Protein AF-A0A931RAL9-F1 (afdb_monomer_lite)

pLDDT: mean 71.62, std 18.93, range [35.41, 93.69]

Secondary structure (DSSP, 8-state):
---HHHHHHHHT-------HHHHHHHHHHHHHHHHHHHTTPPPP-HHHHHHHTTTS-HHHHHHHHHHHHHSS-HHHHHHHHT-GGGTTS-----------PPPPPP------PPPPP--

Structure (mmCIF, N/CA/C/O backbone):
data_AF-A0A931RAL9-F1
#
_entry.id   AF-A0A931RAL9-F1
#
loop_
_atom_site.group_PDB
_atom_site.id
_atom_site.type_symbol
_atom_site.label_atom_id
_atom_site.label_alt_id
_atom_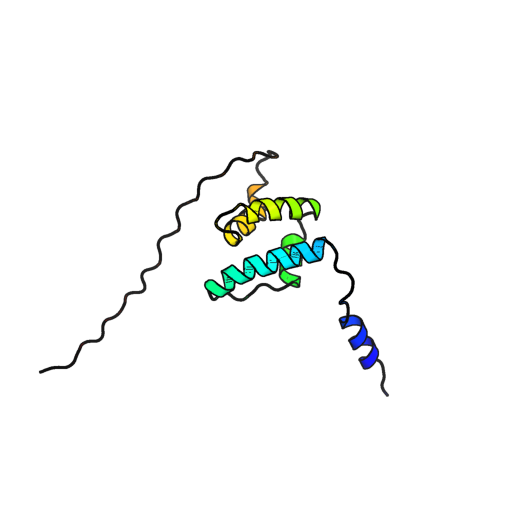site.label_comp_id
_atom_site.label_asym_id
_atom_site.label_entity_id
_atom_site.label_seq_id
_atom_site.pdbx_PDB_ins_code
_atom_site.Cartn_x
_atom_site.Cartn_y
_atom_site.Cartn_z
_atom_site.occupancy
_atom_site.B_iso_or_equiv
_atom_site.auth_seq_id
_atom_site.auth_comp_id
_atom_site.auth_asym_id
_atom_site.auth_atom_id
_atom_site.pdbx_PDB_model_num
ATOM 1 N N . MET A 1 1 ? 23.543 -39.388 8.326 1.00 49.94 1 MET A N 1
ATOM 2 C CA . MET A 1 1 ? 22.788 -38.941 7.131 1.00 49.94 1 MET A CA 1
ATOM 3 C C . MET A 1 1 ? 22.051 -37.654 7.477 1.00 49.94 1 MET A C 1
ATOM 5 O O . MET A 1 1 ? 20.846 -37.638 7.667 1.00 49.94 1 MET A O 1
ATOM 9 N N . GLU A 1 2 ? 22.800 -36.566 7.590 1.00 58.84 2 GLU A N 1
ATOM 10 C CA . GLU A 1 2 ? 22.312 -35.187 7.714 1.00 58.84 2 GLU A CA 1
ATOM 11 C C . GLU A 1 2 ? 23.273 -34.378 6.824 1.00 58.84 2 GLU A C 1
ATOM 13 O O . GLU A 1 2 ? 24.417 -34.784 6.660 1.00 58.84 2 GLU A O 1
ATOM 18 N N . HIS A 1 3 ? 22.855 -33.418 5.999 1.00 57.38 3 HIS A N 1
ATOM 19 C CA . HIS A 1 3 ? 22.910 -32.002 6.378 1.00 57.38 3 HIS A CA 1
ATOM 20 C C . HIS A 1 3 ? 22.220 -31.087 5.334 1.00 57.38 3 HIS A C 1
ATOM 22 O O . HIS A 1 3 ? 22.550 -29.914 5.213 1.00 57.38 3 HIS A O 1
ATOM 28 N N . ILE A 1 4 ? 21.215 -31.551 4.578 1.00 62.47 4 ILE A N 1
ATOM 29 C CA . ILE A 1 4 ? 20.513 -30.663 3.616 1.00 62.47 4 ILE A CA 1
ATOM 30 C C . ILE A 1 4 ? 19.569 -29.675 4.338 1.00 62.47 4 ILE A C 1
ATOM 32 O O . ILE A 1 4 ? 19.363 -28.546 3.893 1.00 62.47 4 ILE A O 1
ATOM 36 N N . ARG A 1 5 ? 19.032 -30.050 5.510 1.00 58.44 5 ARG A N 1
ATOM 37 C CA . ARG A 1 5 ? 18.066 -29.225 6.266 1.00 58.44 5 ARG A CA 1
ATOM 38 C C . ARG A 1 5 ? 18.656 -27.912 6.799 1.00 58.44 5 ARG A C 1
ATOM 40 O O . ARG A 1 5 ? 17.929 -26.927 6.903 1.00 58.44 5 ARG A O 1
ATOM 47 N N . ALA A 1 6 ? 19.958 -27.873 7.090 1.00 61.19 6 ALA A N 1
ATOM 48 C CA . ALA A 1 6 ? 20.627 -26.672 7.593 1.00 61.19 6 ALA A CA 1
ATOM 49 C C . ALA A 1 6 ? 20.743 -25.573 6.519 1.00 61.19 6 ALA A C 1
ATOM 51 O O . ALA A 1 6 ? 20.549 -24.395 6.815 1.00 61.19 6 ALA A O 1
ATOM 52 N N . HIS A 1 7 ? 20.962 -25.958 5.258 1.00 58.16 7 HIS A N 1
ATOM 53 C CA . HIS A 1 7 ? 21.127 -25.013 4.151 1.00 58.16 7 HIS A CA 1
ATOM 54 C C . HIS A 1 7 ? 19.792 -24.401 3.695 1.00 58.16 7 HIS A C 1
ATOM 56 O O . HIS A 1 7 ? 19.750 -23.229 3.325 1.00 58.16 7 HIS A O 1
ATOM 62 N N . ILE A 1 8 ? 18.677 -25.137 3.800 1.00 59.91 8 ILE A N 1
ATOM 63 C CA . ILE A 1 8 ? 17.338 -24.610 3.468 1.00 59.91 8 ILE A CA 1
ATOM 64 C C . ILE A 1 8 ? 16.946 -23.461 4.414 1.00 59.91 8 ILE A C 1
ATOM 66 O O . ILE A 1 8 ? 16.372 -22.464 3.976 1.00 59.91 8 ILE A O 1
ATOM 70 N N . LYS A 1 9 ? 17.314 -23.551 5.700 1.00 53.91 9 LYS A N 1
ATOM 71 C CA . LYS A 1 9 ? 16.977 -22.543 6.720 1.00 53.91 9 LYS A CA 1
ATOM 72 C C . LYS A 1 9 ? 17.683 -21.197 6.492 1.00 53.91 9 LYS A C 1
ATOM 74 O O . LYS A 1 9 ? 17.139 -20.156 6.856 1.00 53.91 9 LYS A O 1
ATOM 79 N N . ALA A 1 10 ? 18.853 -21.198 5.849 1.00 52.72 10 ALA A N 1
ATOM 80 C CA . ALA A 1 10 ? 19.594 -19.979 5.519 1.00 52.72 10 ALA A CA 1
ATOM 81 C C . ALA A 1 10 ? 18.985 -19.208 4.330 1.00 52.72 10 ALA A C 1
ATOM 83 O O . ALA A 1 10 ? 19.033 -17.980 4.302 1.00 52.72 10 ALA A O 1
ATOM 84 N N . ILE A 1 11 ? 18.336 -19.898 3.383 1.00 53.56 11 ILE A N 1
ATOM 85 C CA . ILE A 1 11 ? 17.692 -19.263 2.216 1.00 53.56 11 ILE A CA 1
ATOM 86 C C . ILE A 1 11 ? 16.446 -18.464 2.636 1.00 53.56 11 ILE A C 1
ATOM 88 O O . ILE A 1 11 ? 16.130 -17.432 2.039 1.00 53.56 11 ILE A O 1
ATOM 92 N N . THR A 1 12 ? 15.752 -18.904 3.689 1.00 51.47 12 THR A N 1
ATOM 93 C CA . THR A 1 12 ? 14.591 -18.202 4.263 1.00 51.47 12 THR A CA 1
ATOM 94 C C . THR A 1 12 ? 14.944 -16.916 5.012 1.00 51.47 12 THR A C 1
ATOM 96 O O . THR A 1 12 ? 14.060 -16.098 5.254 1.00 51.47 12 THR A O 1
ATOM 99 N N . SER A 1 13 ? 16.223 -16.674 5.304 1.00 50.03 13 SER A N 1
ATOM 100 C CA . SER A 1 13 ? 16.708 -15.458 5.967 1.00 50.03 13 SER A CA 1
ATOM 101 C C . SER A 1 13 ? 17.037 -14.338 4.972 1.00 50.03 13 SER A C 1
ATOM 103 O O . SER A 1 13 ? 17.978 -13.577 5.173 1.00 50.03 13 SER A O 1
ATOM 105 N N . LYS A 1 14 ? 16.268 -14.198 3.882 1.00 48.66 14 LYS A N 1
ATOM 106 C CA . LYS A 1 14 ? 16.349 -13.038 2.973 1.00 48.66 14 LYS A CA 1
ATOM 107 C C . LYS A 1 14 ? 15.750 -11.798 3.645 1.00 48.66 14 LYS A C 1
ATOM 109 O O . LYS A 1 14 ? 14.705 -11.303 3.232 1.00 48.66 14 LYS A O 1
ATOM 114 N N . LYS A 1 15 ? 16.400 -11.285 4.690 1.00 53.53 15 LYS A N 1
ATOM 115 C CA . LYS A 1 15 ? 16.050 -9.977 5.259 1.00 53.53 15 LYS A CA 1
ATOM 116 C C . LYS A 1 15 ? 16.655 -8.808 4.468 1.00 53.53 15 LYS A C 1
ATOM 118 O O . LYS A 1 15 ? 16.284 -7.671 4.708 1.00 53.53 15 LYS A O 1
ATOM 123 N N . GLU A 1 16 ? 17.513 -9.044 3.479 1.00 52.72 16 GLU A N 1
ATOM 124 C CA . GLU A 1 16 ? 18.495 -8.012 3.120 1.00 52.72 16 GLU A CA 1
ATOM 125 C C . GLU A 1 16 ? 18.505 -7.541 1.663 1.00 52.72 16 GLU A C 1
ATOM 127 O O . GLU A 1 16 ? 19.556 -7.272 1.095 1.00 52.72 16 GLU A O 1
ATOM 132 N N . ARG A 1 17 ? 17.329 -7.387 1.044 1.00 50.12 17 ARG A N 1
ATOM 133 C CA . ARG A 1 17 ? 17.172 -6.474 -0.106 1.00 50.12 17 ARG A CA 1
ATOM 134 C C . ARG A 1 17 ? 15.850 -5.725 0.012 1.00 50.12 17 ARG A C 1
ATOM 136 O O . ARG A 1 17 ? 14.890 -6.029 -0.698 1.00 50.12 17 ARG A O 1
ATOM 143 N N . ALA A 1 18 ? 15.789 -4.783 0.954 1.00 55.31 18 ALA A N 1
ATOM 144 C CA . ALA A 1 18 ? 14.754 -3.759 0.935 1.00 55.31 18 ALA A CA 1
ATOM 145 C C . ALA A 1 18 ? 14.929 -2.983 -0.374 1.00 55.31 18 ALA A C 1
ATOM 147 O O . ALA A 1 18 ? 15.907 -2.273 -0.575 1.00 55.31 18 ALA A O 1
ATOM 148 N N . THR A 1 19 ? 14.039 -3.247 -1.321 1.00 78.88 19 THR A N 1
ATOM 149 C CA . THR A 1 19 ? 13.947 -2.476 -2.558 1.00 78.88 19 THR A CA 1
ATOM 150 C C . THR A 1 19 ? 12.934 -1.372 -2.313 1.00 78.88 19 THR A C 1
ATOM 152 O O . THR A 1 19 ? 11.962 -1.607 -1.594 1.00 78.88 19 THR A O 1
ATOM 155 N N . GLU A 1 20 ? 13.098 -0.213 -2.947 1.00 83.19 20 GLU A N 1
ATOM 156 C CA . GLU A 1 20 ? 12.141 0.902 -2.839 1.00 83.19 20 GLU A CA 1
ATOM 157 C C . GLU A 1 20 ? 10.699 0.435 -3.106 1.00 83.19 20 GLU A C 1
ATOM 159 O O . GLU A 1 20 ? 9.736 0.794 -2.426 1.00 83.19 20 GLU A O 1
ATOM 164 N N . ARG A 1 21 ? 10.553 -0.495 -4.058 1.00 83.50 21 ARG A N 1
ATOM 165 C CA . ARG A 1 21 ? 9.285 -1.162 -4.345 1.00 83.50 21 ARG A CA 1
ATOM 166 C C . ARG A 1 21 ? 8.741 -1.939 -3.138 1.00 83.50 21 ARG A C 1
AT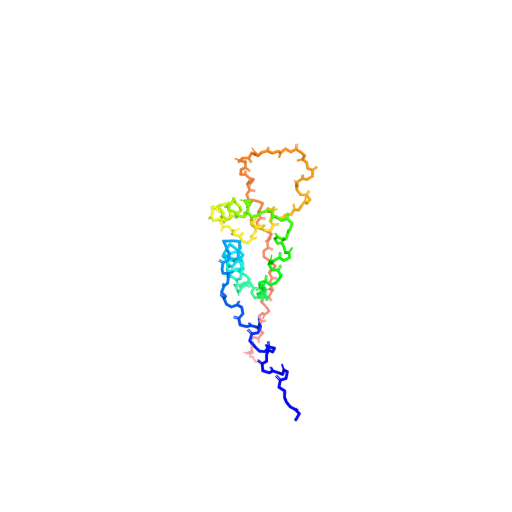OM 168 O O . ARG A 1 21 ? 7.536 -1.915 -2.892 1.00 83.50 21 ARG A O 1
ATOM 175 N N . GLY A 1 22 ? 9.591 -2.685 -2.438 1.00 87.75 22 GLY A N 1
ATOM 176 C CA . GLY A 1 22 ? 9.242 -3.440 -1.235 1.00 87.75 22 GLY A CA 1
ATOM 177 C C . GLY A 1 22 ? 8.789 -2.542 -0.087 1.00 87.75 22 GLY A C 1
ATOM 178 O O . GLY A 1 22 ? 7.801 -2.864 0.573 1.00 87.75 22 GLY A O 1
ATOM 179 N N . GLU A 1 23 ? 9.438 -1.392 0.088 1.00 89.38 23 GLU A N 1
ATOM 180 C CA . GLU A 1 23 ? 9.056 -0.392 1.090 1.00 89.38 23 GLU A CA 1
ATOM 181 C C . GLU A 1 23 ? 7.684 0.212 0.783 1.00 89.38 23 GLU A C 1
ATOM 183 O O . GLU A 1 23 ? 6.818 0.268 1.659 1.00 89.38 23 GLU A O 1
ATOM 188 N N . LEU A 1 24 ? 7.427 0.555 -0.484 1.00 89.88 24 LEU A N 1
ATOM 189 C CA . LEU A 1 24 ? 6.105 1.005 -0.923 1.00 89.88 24 LEU A CA 1
ATOM 190 C C . LEU A 1 24 ? 5.042 -0.076 -0.697 1.00 89.88 24 LEU A C 1
ATOM 192 O O . LEU A 1 24 ? 3.974 0.212 -0.157 1.00 89.88 24 LEU A O 1
ATOM 196 N N . MET A 1 25 ? 5.332 -1.337 -1.037 1.00 90.44 25 MET A N 1
ATOM 197 C CA . MET A 1 25 ? 4.418 -2.457 -0.771 1.00 90.44 25 MET A CA 1
ATOM 198 C C . MET A 1 25 ? 4.089 -2.591 0.717 1.00 90.44 25 MET A C 1
ATOM 200 O O . MET A 1 25 ? 2.924 -2.784 1.072 1.00 90.44 25 MET A O 1
ATOM 204 N N . GLN A 1 26 ? 5.095 -2.474 1.582 1.00 91.62 26 GLN A N 1
ATOM 205 C CA . GLN A 1 26 ? 4.917 -2.552 3.026 1.00 91.62 26 GLN A CA 1
ATOM 206 C C . GLN A 1 26 ? 4.098 -1.371 3.558 1.00 91.62 26 GLN A C 1
ATOM 208 O O . GLN A 1 26 ? 3.205 -1.579 4.382 1.00 91.62 26 GLN A O 1
ATOM 213 N N . TYR A 1 27 ? 4.331 -0.164 3.041 1.00 92.69 27 TYR A N 1
ATOM 214 C CA . TYR A 1 27 ? 3.548 1.025 3.371 1.00 92.69 27 TYR A CA 1
ATOM 215 C C . TYR A 1 27 ? 2.060 0.836 3.031 1.00 92.69 27 TYR A C 1
ATOM 217 O O . TYR A 1 27 ? 1.202 0.980 3.907 1.00 92.69 27 TYR A O 1
ATOM 225 N N . PHE A 1 28 ? 1.740 0.421 1.797 1.00 92.06 28 PHE A N 1
ATOM 226 C CA . PHE A 1 28 ? 0.353 0.152 1.396 1.00 92.06 28 PHE A CA 1
ATOM 227 C C . PHE A 1 28 ? -0.285 -0.936 2.260 1.00 92.06 28 PHE A C 1
ATOM 229 O O . PHE A 1 28 ? -1.435 -0.806 2.687 1.00 92.06 28 PHE A O 1
ATOM 236 N N . LEU A 1 29 ? 0.467 -2.001 2.552 1.00 93.56 29 LEU A N 1
ATOM 237 C CA . LEU A 1 29 ? 0.001 -3.104 3.383 1.00 93.56 29 LEU A CA 1
ATOM 238 C C . LEU A 1 29 ? -0.388 -2.639 4.789 1.00 93.56 29 LEU A C 1
ATOM 240 O O . LEU A 1 29 ? -1.468 -2.990 5.266 1.00 93.56 29 LEU A O 1
ATOM 244 N N . GLN A 1 30 ? 0.463 -1.845 5.439 1.00 93.62 30 GLN A N 1
ATOM 245 C CA . GLN A 1 30 ? 0.206 -1.332 6.785 1.00 93.62 30 GLN A CA 1
ATOM 246 C C . GLN A 1 30 ? -1.024 -0.421 6.819 1.00 93.62 30 GLN A C 1
ATOM 248 O O . GLN A 1 30 ? -1.904 -0.603 7.666 1.00 93.62 30 GLN A O 1
ATOM 253 N N . ALA A 1 31 ? -1.135 0.509 5.868 1.00 92.06 31 ALA A N 1
ATOM 254 C CA . ALA A 1 31 ? -2.263 1.433 5.792 1.00 92.06 31 ALA A CA 1
ATOM 255 C C . ALA A 1 31 ? -3.604 0.708 5.545 1.00 92.06 31 ALA A C 1
ATOM 257 O O . ALA A 1 31 ? -4.612 0.996 6.203 1.00 92.06 31 ALA A O 1
ATOM 258 N N . LEU A 1 32 ? -3.612 -0.298 4.662 1.00 91.94 32 LEU A N 1
ATOM 259 C CA . LEU A 1 32 ? -4.792 -1.129 4.399 1.00 91.94 32 LEU A CA 1
ATOM 260 C C . LEU A 1 32 ? -5.166 -1.990 5.608 1.00 91.94 32 LEU A C 1
ATOM 262 O O . LEU A 1 32 ? -6.341 -2.068 5.975 1.00 91.94 32 LEU A O 1
ATOM 266 N N . ASN A 1 33 ? -4.178 -2.606 6.258 1.00 93.69 33 ASN A N 1
ATOM 267 C CA . ASN A 1 33 ? -4.414 -3.449 7.426 1.00 93.69 33 ASN A CA 1
ATOM 268 C C . ASN A 1 33 ? -4.922 -2.652 8.628 1.00 93.69 33 ASN A C 1
ATOM 270 O O . ASN A 1 33 ? -5.760 -3.162 9.364 1.00 93.69 33 ASN A O 1
ATOM 274 N N . ARG A 1 34 ? -4.527 -1.382 8.781 1.00 91.94 34 ARG A N 1
ATOM 275 C CA . ARG A 1 34 ? -5.081 -0.492 9.814 1.00 91.94 34 ARG A CA 1
ATOM 276 C C . ARG A 1 34 ? -6.586 -0.264 9.657 1.00 91.94 34 ARG A C 1
ATOM 278 O O . ARG A 1 34 ? -7.294 -0.125 10.651 1.00 91.94 34 ARG A O 1
ATOM 285 N N . SER A 1 35 ? -7.079 -0.186 8.423 1.00 88.56 35 SER A N 1
ATOM 286 C CA . SER A 1 35 ? -8.522 -0.066 8.172 1.00 88.56 35 SER A CA 1
ATOM 287 C C . SER A 1 35 ? -9.213 -1.413 8.387 1.00 88.56 35 SER A C 1
ATOM 289 O O . SER A 1 35 ? -10.140 -1.503 9.179 1.00 88.56 35 SER A O 1
ATOM 291 N N . ARG A 1 36 ? -8.669 -2.491 7.804 1.00 91.25 36 ARG A N 1
ATOM 292 C CA . ARG A 1 36 ? -9.208 -3.855 7.948 1.00 91.25 36 ARG A CA 1
ATOM 293 C C . ARG A 1 36 ? -9.306 -4.325 9.396 1.00 91.25 36 ARG A C 1
ATOM 295 O O . ARG A 1 36 ? -10.292 -4.961 9.744 1.00 91.25 36 ARG A O 1
ATOM 302 N N . ALA A 1 37 ? -8.328 -3.983 10.233 1.00 92.38 37 ALA A N 1
ATOM 303 C CA . ALA A 1 37 ? -8.349 -4.302 11.656 1.00 92.38 37 ALA A CA 1
ATOM 304 C C . ALA A 1 37 ? -9.529 -3.631 12.377 1.00 92.38 37 ALA A C 1
ATOM 306 O O . ALA A 1 37 ? -10.161 -4.263 13.217 1.00 92.38 37 ALA A O 1
ATOM 307 N N . ARG A 1 38 ? -9.866 -2.384 12.012 1.00 89.31 38 ARG A N 1
ATOM 308 C CA . ARG A 1 38 ? -11.048 -1.683 12.543 1.00 89.31 38 ARG A CA 1
ATOM 309 C C . ARG A 1 38 ? -12.352 -2.340 12.095 1.00 89.31 38 ARG A C 1
ATOM 311 O O . ARG A 1 38 ? -13.282 -2.432 12.886 1.00 89.31 38 ARG A O 1
ATOM 318 N N . ASP A 1 39 ? -12.393 -2.829 10.860 1.00 88.06 39 ASP A N 1
ATOM 319 C CA . ASP A 1 39 ? -13.564 -3.497 10.282 1.00 88.06 39 ASP A CA 1
ATOM 320 C C . ASP A 1 39 ? -13.689 -4.987 10.673 1.00 88.06 39 ASP A C 1
ATOM 322 O O . ASP A 1 39 ? -14.633 -5.657 10.256 1.00 88.06 39 ASP A O 1
ATOM 326 N N . GLY A 1 40 ? -12.737 -5.540 11.438 1.00 91.44 40 GLY A N 1
ATOM 327 C CA . GLY A 1 40 ? -12.706 -6.967 11.789 1.00 91.44 40 GLY A CA 1
ATOM 328 C C . GLY A 1 40 ? -12.417 -7.898 10.602 1.00 91.44 40 GLY A C 1
ATOM 329 O O . GLY A 1 40 ? -12.753 -9.081 10.635 1.00 91.44 40 GLY A O 1
ATOM 330 N N . ILE A 1 41 ? -11.811 -7.375 9.533 1.00 90.56 41 ILE A N 1
ATOM 331 C CA . ILE A 1 41 ? -11.452 -8.121 8.324 1.00 90.56 41 ILE A CA 1
ATOM 332 C C . ILE A 1 41 ? -10.027 -8.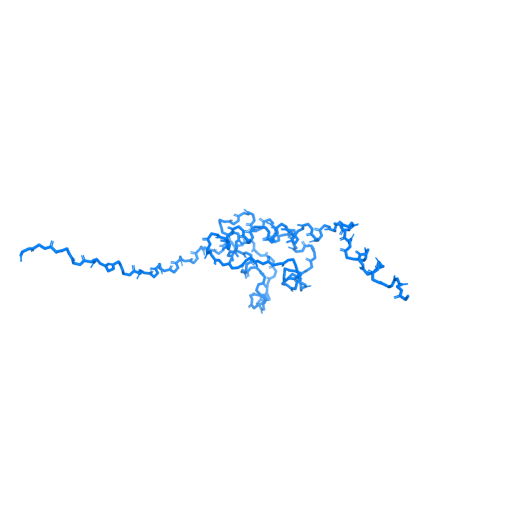664 8.474 1.00 90.56 41 ILE A C 1
ATOM 334 O O . ILE A 1 41 ? -9.125 -7.965 8.936 1.00 90.56 41 ILE A O 1
ATOM 338 N N . LEU A 1 42 ? -9.802 -9.896 8.005 1.00 90.31 42 LEU A N 1
ATOM 339 C CA . LEU A 1 42 ? -8.473 -10.510 7.978 1.00 90.31 42 LEU A CA 1
ATOM 340 C C . LEU A 1 42 ? -7.431 -9.598 7.291 1.00 90.31 42 LEU A C 1
ATOM 342 O O . LEU A 1 42 ? -7.694 -9.057 6.199 1.00 90.31 42 LEU A O 1
ATOM 346 N N . PRO A 1 43 ? -6.237 -9.447 7.895 1.00 93.19 43 PRO A N 1
ATOM 347 C CA . PRO A 1 43 ? -5.174 -8.635 7.331 1.00 93.19 43 PRO A CA 1
ATOM 348 C C . PRO A 1 43 ? -4.672 -9.232 6.013 1.00 93.19 43 PRO A C 1
ATOM 350 O O . PRO A 1 43 ? -4.658 -10.443 5.789 1.00 93.19 43 PRO A O 1
ATOM 353 N N . LEU A 1 44 ? -4.244 -8.352 5.119 1.00 91.62 44 LEU A N 1
ATOM 354 C CA . LEU A 1 44 ? -3.498 -8.712 3.925 1.00 91.62 44 LEU A CA 1
ATOM 355 C C . LEU A 1 44 ? -2.081 -9.150 4.300 1.00 91.62 44 LEU A C 1
ATOM 357 O O . LEU A 1 44 ? -1.512 -8.710 5.301 1.00 91.62 44 LEU A O 1
ATOM 361 N N . THR A 1 45 ? -1.494 -9.965 3.428 1.00 93.12 45 THR A N 1
ATOM 362 C CA . THR A 1 45 ? -0.111 -10.436 3.525 1.00 93.12 45 THR A CA 1
ATOM 363 C C . THR A 1 45 ? 0.752 -9.824 2.419 1.00 93.12 45 THR A C 1
ATOM 365 O O . THR A 1 45 ? 0.244 -9.471 1.351 1.00 93.12 45 THR A O 1
ATOM 368 N N . MET A 1 46 ? 2.069 -9.739 2.642 1.00 89.00 46 MET A N 1
ATOM 369 C CA . MET A 1 46 ? 3.031 -9.240 1.642 1.00 89.00 46 MET A CA 1
ATOM 370 C C . MET A 1 46 ? 2.931 -9.954 0.279 1.00 89.00 46 MET A C 1
ATOM 372 O O . MET A 1 46 ? 2.857 -9.261 -0.735 1.00 89.00 46 MET A O 1
ATOM 376 N N . PRO A 1 47 ? 2.833 -11.301 0.196 1.00 90.12 47 PRO A N 1
ATOM 377 C CA . PRO A 1 47 ? 2.696 -11.987 -1.092 1.00 90.12 47 PRO A CA 1
ATOM 378 C C . PRO A 1 47 ? 1.415 -11.600 -1.835 1.00 90.12 47 PRO A C 1
ATOM 380 O O . PRO A 1 47 ? 1.410 -11.458 -3.058 1.00 90.12 47 PRO A O 1
ATOM 383 N N . ARG A 1 48 ? 0.317 -11.398 -1.096 1.00 88.25 48 ARG A N 1
ATOM 384 C CA . ARG A 1 48 ? -0.958 -10.975 -1.680 1.00 88.25 48 ARG A CA 1
ATOM 385 C C . ARG A 1 48 ? -0.879 -9.541 -2.193 1.00 88.25 48 ARG A C 1
ATOM 387 O O . ARG A 1 48 ? -1.398 -9.271 -3.270 1.00 88.25 48 ARG A O 1
ATOM 394 N N . MET A 1 49 ? -0.188 -8.662 -1.469 1.00 90.12 49 MET A N 1
ATOM 395 C CA . MET A 1 49 ? 0.079 -7.294 -1.915 1.00 90.12 49 MET A CA 1
ATOM 396 C C . MET A 1 49 ? 0.925 -7.260 -3.190 1.00 90.12 49 MET A C 1
ATOM 398 O O . MET A 1 49 ? 0.592 -6.544 -4.130 1.00 90.12 49 MET A O 1
ATOM 402 N N . GLY A 1 50 ? 1.965 -8.095 -3.257 1.00 88.81 50 GLY A N 1
ATOM 403 C CA . GLY A 1 50 ? 2.810 -8.222 -4.442 1.00 88.81 50 GLY A CA 1
ATOM 404 C C . GLY A 1 50 ? 2.021 -8.607 -5.692 1.00 88.81 50 GLY A C 1
ATOM 405 O O . GLY A 1 50 ? 2.224 -7.999 -6.734 1.00 88.81 50 GLY A O 1
ATOM 406 N N . ARG A 1 51 ? 1.066 -9.543 -5.579 1.00 89.44 51 ARG A N 1
ATOM 407 C CA . ARG A 1 51 ? 0.182 -9.931 -6.696 1.00 89.44 51 ARG A CA 1
ATOM 408 C C . ARG A 1 51 ? -0.754 -8.806 -7.130 1.00 89.44 51 ARG A C 1
ATOM 410 O O . ARG A 1 51 ? -0.922 -8.589 -8.321 1.00 89.44 51 ARG A O 1
ATOM 417 N N . VAL A 1 52 ? -1.346 -8.085 -6.176 1.00 87.62 52 VAL A N 1
ATOM 418 C CA . VAL A 1 52 ? -2.235 -6.946 -6.471 1.00 87.62 52 VAL A CA 1
ATOM 419 C C . VAL A 1 52 ? -1.483 -5.850 -7.223 1.00 87.62 52 VAL A C 1
ATOM 421 O O . VAL A 1 52 ? -2.002 -5.287 -8.180 1.00 87.62 52 VAL A O 1
ATOM 424 N N . LEU A 1 53 ? -0.242 -5.583 -6.822 1.00 87.00 53 LEU A N 1
ATOM 425 C CA . LEU A 1 53 ? 0.590 -4.547 -7.421 1.00 87.00 53 LEU A CA 1
ATOM 426 C C . LEU A 1 53 ? 1.456 -5.066 -8.575 1.00 87.00 53 LEU A C 1
ATOM 428 O O . LEU A 1 53 ? 2.274 -4.306 -9.078 1.00 87.00 53 LEU A O 1
ATOM 432 N N . GLN A 1 54 ? 1.337 -6.332 -8.984 1.00 86.62 54 GLN A N 1
ATOM 433 C CA . GLN A 1 54 ? 2.228 -6.942 -9.981 1.00 86.62 54 GLN A CA 1
ATOM 434 C C . GLN A 1 54 ? 2.094 -6.276 -11.352 1.00 86.62 54 GLN A C 1
ATOM 436 O O . GLN A 1 54 ? 3.090 -6.108 -12.047 1.00 86.62 54 GLN A O 1
ATOM 441 N N . ALA A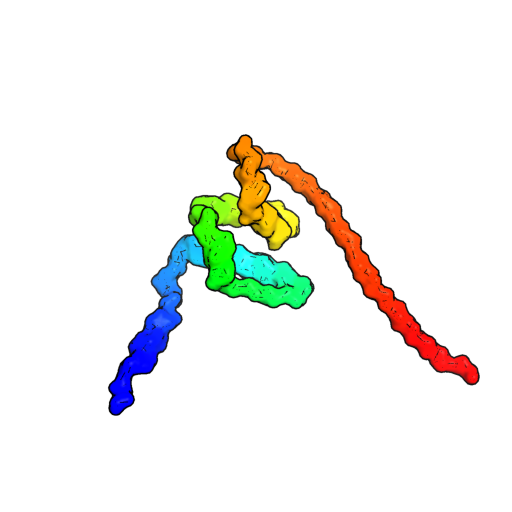 1 55 ? 0.872 -5.885 -11.714 1.00 80.94 55 ALA A N 1
ATOM 442 C CA . ALA A 1 55 ? 0.567 -5.229 -12.982 1.00 80.94 55 ALA A CA 1
ATOM 443 C C . ALA A 1 55 ? 0.889 -3.723 -12.988 1.00 80.94 55 ALA A C 1
ATOM 445 O O . ALA A 1 55 ? 0.804 -3.091 -14.036 1.00 80.94 55 ALA A O 1
ATOM 446 N N . ILE A 1 56 ? 1.238 -3.143 -11.833 1.00 82.12 56 ILE A N 1
ATOM 447 C CA . ILE A 1 56 ? 1.476 -1.706 -11.682 1.00 82.12 56 ILE A CA 1
ATOM 448 C C . ILE A 1 56 ? 2.990 -1.456 -11.661 1.00 82.12 56 ILE A C 1
ATOM 450 O O . ILE A 1 56 ? 3.694 -2.062 -10.841 1.00 82.12 56 ILE A O 1
ATOM 454 N N . PRO A 1 57 ? 3.522 -0.578 -12.531 1.00 83.00 57 PRO A N 1
ATOM 455 C CA . PRO A 1 57 ? 4.940 -0.249 -12.524 1.00 83.00 57 PRO A CA 1
ATOM 456 C C . PRO A 1 57 ? 5.321 0.498 -11.239 1.00 83.00 57 PRO A C 1
ATOM 458 O O . PRO A 1 57 ? 4.525 1.239 -10.669 1.00 83.00 57 PRO A O 1
ATOM 461 N N . THR A 1 58 ? 6.571 0.353 -10.786 1.00 80.50 58 THR A N 1
ATOM 462 C CA . THR A 1 58 ? 7.044 0.985 -9.537 1.00 80.50 58 THR A CA 1
ATOM 463 C C . THR A 1 58 ? 6.873 2.508 -9.543 1.00 80.50 58 THR A C 1
ATOM 465 O O . THR A 1 58 ? 6.568 3.086 -8.506 1.00 80.50 58 THR A O 1
ATOM 468 N N . LYS A 1 59 ? 7.003 3.160 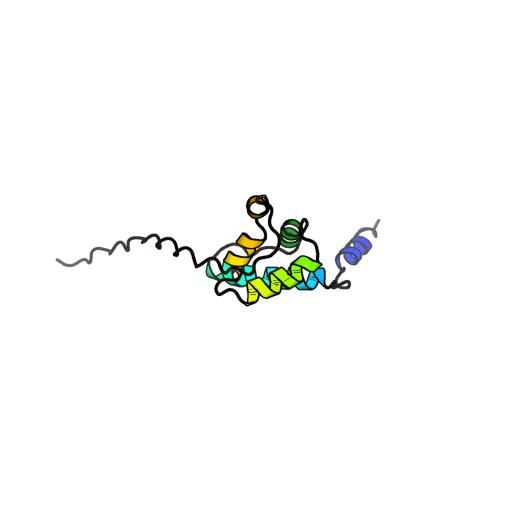-10.706 1.00 80.75 59 LYS A N 1
ATOM 469 C CA . LYS A 1 59 ? 6.811 4.611 -10.850 1.00 80.75 59 LYS A CA 1
ATOM 470 C C . LYS A 1 59 ? 5.396 5.054 -10.452 1.00 80.75 59 LYS A C 1
ATOM 472 O O . LYS A 1 59 ? 5.250 6.033 -9.724 1.00 80.75 59 LYS A O 1
ATOM 477 N N . ASP A 1 60 ? 4.377 4.292 -10.844 1.00 84.62 60 ASP A N 1
ATOM 478 C CA . ASP A 1 60 ? 2.981 4.550 -10.473 1.00 84.62 60 ASP A CA 1
ATOM 479 C C . ASP A 1 60 ? 2.718 4.345 -8.979 1.00 84.62 60 ASP A C 1
ATOM 481 O O . ASP A 1 60 ? 1.818 4.966 -8.423 1.00 84.62 60 ASP A O 1
ATOM 485 N N . LEU A 1 61 ? 3.525 3.535 -8.285 1.00 86.12 61 LEU A N 1
ATOM 486 C CA . LEU A 1 61 ? 3.365 3.336 -6.843 1.00 86.12 61 LEU A CA 1
ATOM 487 C C . LEU A 1 61 ? 3.648 4.614 -6.043 1.00 86.12 61 LEU A C 1
ATOM 489 O O . LEU A 1 61 ? 3.005 4.837 -5.019 1.00 86.12 61 LEU A O 1
ATOM 493 N N . TYR A 1 62 ? 4.565 5.473 -6.499 1.00 87.75 62 TYR A N 1
ATOM 494 C CA . TYR A 1 62 ? 4.810 6.765 -5.847 1.00 87.75 62 TYR A CA 1
ATOM 495 C C . TYR A 1 62 ? 3.625 7.716 -6.025 1.00 87.75 62 TYR A C 1
ATOM 497 O O . TYR A 1 62 ? 3.202 8.362 -5.063 1.00 87.75 62 TYR A O 1
ATOM 505 N N . TYR A 1 63 ? 3.049 7.755 -7.229 1.00 87.94 63 TYR A N 1
ATOM 506 C CA . TYR A 1 63 ? 1.838 8.526 -7.499 1.00 87.94 63 TYR A CA 1
ATOM 507 C C . TYR A 1 63 ? 0.661 8.013 -6.661 1.00 87.94 63 TYR A C 1
ATOM 509 O O . TYR A 1 63 ? 0.033 8.776 -5.926 1.00 87.94 63 TYR A O 1
ATOM 517 N N . LEU A 1 64 ? 0.442 6.696 -6.669 1.00 87.31 64 LEU A N 1
ATOM 518 C CA . LEU A 1 64 ? -0.589 6.026 -5.883 1.00 87.31 64 LEU A CA 1
ATOM 519 C C . LEU A 1 64 ? -0.449 6.324 -4.387 1.00 87.31 64 LEU A C 1
ATOM 521 O O . LEU A 1 64 ? -1.453 6.552 -3.712 1.00 87.31 64 LEU A O 1
ATOM 525 N N . LYS A 1 65 ? 0.785 6.364 -3.865 1.00 88.88 65 LYS A N 1
ATOM 526 C CA . LYS A 1 65 ? 1.055 6.746 -2.475 1.00 88.88 65 LYS A CA 1
ATOM 527 C C . LYS A 1 65 ? 0.564 8.163 -2.196 1.00 88.88 65 LYS A C 1
ATOM 529 O O . LYS A 1 65 ? -0.167 8.348 -1.231 1.00 88.88 65 LYS A O 1
ATOM 534 N N . SER A 1 66 ? 0.942 9.138 -3.022 1.00 90.12 66 SER A N 1
ATOM 535 C CA . SER A 1 66 ? 0.551 10.542 -2.833 1.00 90.12 66 SER A CA 1
ATOM 536 C C . SER A 1 66 ? -0.970 10.726 -2.881 1.00 90.12 66 SER A C 1
ATOM 538 O O . SER A 1 66 ? -1.544 11.330 -1.977 1.00 90.12 66 SER A O 1
ATOM 540 N N . VAL A 1 67 ? -1.637 10.112 -3.862 1.00 87.94 67 VAL A N 1
ATOM 541 C CA . VAL A 1 67 ? -3.097 10.186 -4.013 1.00 87.94 67 VAL A CA 1
ATOM 542 C C . VAL A 1 67 ? -3.830 9.534 -2.837 1.00 87.94 67 VAL A C 1
ATOM 544 O O . VAL A 1 67 ? -4.846 10.050 -2.371 1.00 87.94 67 VAL A O 1
ATOM 547 N N . CYS A 1 68 ? -3.337 8.396 -2.340 1.00 88.56 68 CYS A N 1
ATOM 548 C CA . CYS A 1 68 ? -3.950 7.722 -1.195 1.00 88.56 68 CYS A CA 1
ATOM 549 C C . CYS A 1 68 ? -3.720 8.471 0.125 1.00 88.56 68 CYS A C 1
ATOM 551 O O . CYS A 1 68 ? -4.578 8.397 1.002 1.00 88.56 68 CYS A O 1
ATOM 553 N N . ASP A 1 69 ? -2.596 9.176 0.263 1.00 89.12 69 ASP A N 1
ATOM 554 C CA . ASP A 1 69 ? -2.255 9.981 1.443 1.00 89.12 69 ASP A CA 1
ATOM 555 C C . ASP A 1 69 ? -3.123 11.248 1.536 1.00 89.12 69 ASP A C 1
ATOM 557 O O . ASP A 1 69 ? -3.632 11.582 2.602 1.00 89.12 69 ASP A O 1
ATOM 561 N N . GLN A 1 70 ? -3.401 11.883 0.394 1.00 89.56 70 GLN A N 1
ATOM 562 C CA . GLN A 1 70 ? -4.311 13.030 0.297 1.00 89.56 70 GLN A CA 1
ATOM 563 C C . GLN A 1 70 ? -5.793 12.654 0.477 1.00 89.56 70 GLN A C 1
ATOM 565 O O . GLN A 1 70 ? -6.641 13.519 0.704 1.00 89.56 70 GLN A O 1
ATOM 570 N N . ALA A 1 71 ? -6.141 11.372 0.353 1.00 88.12 71 ALA A N 1
ATOM 571 C CA . ALA A 1 71 ? -7.520 10.921 0.439 1.00 88.12 71 ALA A CA 1
ATOM 572 C C . ALA A 1 71 ? -7.988 10.752 1.891 1.00 88.12 71 ALA A C 1
ATOM 574 O O . ALA A 1 71 ? -7.346 10.097 2.706 1.00 88.12 71 ALA A O 1
ATOM 575 N N . SER A 1 72 ? -9.212 11.204 2.183 1.00 86.69 72 SER A N 1
ATOM 576 C CA . SER A 1 72 ? -9.851 10.993 3.495 1.00 86.69 72 SER A CA 1
ATOM 577 C C . SER A 1 72 ? -9.985 9.504 3.871 1.00 86.69 72 SER A C 1
ATOM 579 O O . SER A 1 72 ? -9.904 9.141 5.042 1.00 86.69 72 SER A O 1
ATOM 581 N N . ASN A 1 73 ? -10.163 8.622 2.878 1.00 87.25 73 ASN A N 1
ATOM 582 C CA . ASN A 1 73 ? -10.262 7.177 3.078 1.00 87.25 73 ASN A CA 1
ATOM 583 C C . ASN A 1 73 ? -9.245 6.427 2.213 1.00 87.25 73 ASN A C 1
ATOM 585 O O . ASN A 1 73 ? -9.557 6.023 1.088 1.00 87.25 73 ASN A O 1
ATOM 589 N N . PHE A 1 74 ? -8.067 6.173 2.788 1.00 89.75 74 PHE A N 1
ATOM 590 C CA . PHE A 1 74 ? -6.955 5.474 2.137 1.00 89.75 74 PHE A CA 1
ATOM 591 C C . PHE A 1 74 ? -7.393 4.179 1.439 1.00 89.75 74 PHE A C 1
ATOM 593 O O . PHE A 1 74 ? -7.222 4.023 0.234 1.00 89.75 74 PHE A O 1
ATOM 600 N N . SER A 1 75 ? -8.020 3.257 2.183 1.00 87.75 75 SER A N 1
ATOM 601 C CA . SER A 1 75 ? -8.380 1.936 1.651 1.00 87.75 75 SER A CA 1
ATOM 602 C C . SER A 1 75 ? -9.319 2.027 0.453 1.00 87.75 75 SER A C 1
ATOM 604 O O . SER A 1 75 ? -9.129 1.326 -0.536 1.00 87.75 75 SER A O 1
ATOM 606 N N . LYS A 1 76 ? -10.326 2.903 0.519 1.00 86.88 76 LYS A N 1
ATOM 607 C CA . LYS A 1 76 ? -11.320 3.049 -0.548 1.00 86.88 76 LYS A CA 1
ATOM 608 C C . LYS A 1 76 ? -10.687 3.633 -1.811 1.00 86.88 76 LYS A C 1
ATOM 610 O O . LYS A 1 76 ? -10.958 3.129 -2.897 1.00 86.88 76 LYS A O 1
ATOM 615 N N . LYS A 1 77 ? -9.833 4.653 -1.664 1.00 89.50 77 LYS A N 1
ATOM 616 C CA . LYS A 1 77 ? -9.140 5.277 -2.795 1.00 89.50 77 LYS A CA 1
ATOM 617 C C . LYS A 1 77 ? -8.144 4.313 -3.443 1.00 89.50 77 LYS A C 1
ATOM 619 O O . LYS A 1 77 ? -8.153 4.188 -4.661 1.00 89.50 77 LYS A O 1
ATOM 624 N N . PHE A 1 78 ? -7.403 3.548 -2.641 1.00 90.31 78 PHE A N 1
ATOM 625 C CA . PHE A 1 78 ? -6.484 2.523 -3.134 1.00 90.31 78 PHE A CA 1
ATOM 626 C C . PHE A 1 78 ? -7.186 1.494 -4.031 1.00 90.31 78 PHE A C 1
ATOM 628 O O . PHE A 1 78 ? -6.782 1.300 -5.171 1.00 90.31 78 PHE A O 1
ATOM 635 N N . TRP A 1 79 ? -8.272 0.865 -3.557 1.00 87.38 79 TRP A N 1
ATOM 636 C CA . TRP A 1 79 ? -9.006 -0.136 -4.351 1.00 87.38 79 TRP A CA 1
ATOM 637 C C . TRP A 1 79 ? -9.662 0.444 -5.605 1.00 87.38 79 TRP A C 1
ATOM 639 O O . TRP A 1 79 ? -9.920 -0.293 -6.555 1.00 87.38 79 TRP A O 1
ATOM 649 N N . TRP A 1 80 ? -9.955 1.743 -5.596 1.00 86.12 80 TRP A N 1
ATOM 650 C CA . TRP A 1 80 ? -10.497 2.440 -6.752 1.00 86.12 80 TRP A CA 1
ATOM 651 C C . TRP A 1 80 ? -9.432 2.640 -7.834 1.00 86.12 80 TRP A C 1
ATOM 653 O O . TRP A 1 80 ? -9.694 2.326 -8.991 1.00 86.12 80 TRP A O 1
ATOM 663 N N . GLU A 1 81 ? -8.236 3.086 -7.446 1.00 84.31 81 GLU A N 1
ATOM 664 C CA . GLU A 1 81 ? -7.139 3.405 -8.370 1.00 84.31 81 GLU A CA 1
ATOM 665 C C . GLU A 1 81 ? -6.535 2.156 -9.029 1.00 84.31 81 GLU A C 1
ATOM 667 O O . GLU A 1 81 ? -6.141 2.182 -10.184 1.00 84.31 81 GLU A O 1
ATOM 672 N N . ILE A 1 82 ? -6.504 1.020 -8.327 1.00 83.81 82 ILE A N 1
ATOM 673 C CA . ILE A 1 82 ? -5.944 -0.226 -8.880 1.00 83.81 82 ILE A CA 1
ATOM 674 C C . ILE A 1 82 ? -6.930 -1.007 -9.765 1.00 83.81 82 ILE A C 1
ATOM 676 O O . ILE A 1 82 ? -6.612 -2.115 -10.196 1.00 83.81 82 ILE A O 1
ATOM 680 N N . ASN A 1 83 ? -8.154 -0.509 -9.982 1.00 79.50 83 ASN A N 1
ATOM 681 C CA . ASN A 1 83 ? -9.185 -1.243 -10.712 1.00 79.50 83 ASN A CA 1
ATOM 682 C C . ASN A 1 83 ? -9.020 -1.058 -12.237 1.00 79.50 83 ASN A C 1
ATOM 684 O O . ASN A 1 83 ? -9.396 -0.013 -12.773 1.00 79.50 83 ASN A O 1
ATOM 688 N N . PRO A 1 84 ? -8.564 -2.085 -12.980 1.00 64.06 84 PRO A N 1
ATOM 689 C CA . PRO A 1 84 ? -8.225 -1.954 -14.399 1.00 64.06 84 PRO A CA 1
ATOM 690 C C . PRO A 1 84 ? -9.431 -1.611 -15.285 1.00 64.06 84 PRO A C 1
ATOM 692 O O . PRO A 1 84 ? -9.273 -1.009 -16.342 1.00 64.06 84 PRO A O 1
ATOM 695 N N . LYS A 1 85 ? -10.657 -1.925 -14.840 1.00 63.38 85 LYS A N 1
ATOM 696 C CA . LYS A 1 85 ? -11.901 -1.627 -15.575 1.00 63.38 85 LYS A CA 1
ATOM 697 C C . LYS A 1 85 ? -12.216 -0.131 -15.676 1.00 63.38 85 LYS A C 1
ATOM 699 O O . LYS A 1 85 ? -13.139 0.243 -16.390 1.00 63.38 85 LYS A O 1
ATOM 704 N N . LYS A 1 86 ? -11.508 0.724 -14.933 1.00 59.09 86 LYS A N 1
ATOM 705 C CA . LYS A 1 86 ? -11.656 2.185 -15.014 1.00 59.09 86 LYS A CA 1
ATOM 706 C C . LYS A 1 86 ? -10.693 2.825 -16.016 1.00 59.09 86 LYS A C 1
ATOM 708 O O . LYS A 1 86 ? -10.983 3.916 -16.487 1.00 59.09 86 LYS A O 1
ATOM 713 N N . HIS A 1 87 ? -9.633 2.122 -16.415 1.00 54.56 87 HIS A N 1
ATOM 714 C CA . HIS A 1 87 ? -8.629 2.611 -17.366 1.00 54.56 87 HIS A CA 1
ATOM 715 C C . HIS A 1 87 ? -8.933 2.252 -18.833 1.00 54.56 87 HIS A C 1
ATOM 717 O O . HIS A 1 87 ? -8.154 2.588 -19.718 1.00 54.56 87 HIS A O 1
ATOM 723 N N . THR A 1 88 ? -10.065 1.596 -19.123 1.00 48.38 88 THR A N 1
ATOM 724 C CA . THR A 1 88 ? -10.483 1.239 -20.495 1.00 48.38 88 THR A CA 1
ATOM 725 C C . THR A 1 88 ? -11.180 2.371 -21.256 1.00 48.38 88 THR A C 1
ATOM 727 O O . THR A 1 88 ? -11.593 2.172 -22.393 1.00 48.38 88 THR A O 1
ATOM 730 N N . LEU A 1 89 ? -11.322 3.559 -20.665 1.00 47.94 89 LEU A N 1
ATOM 731 C CA . LEU A 1 89 ? -11.791 4.756 -21.364 1.00 47.94 89 LEU A CA 1
ATOM 732 C C . LEU A 1 89 ? -10.593 5.689 -21.528 1.00 47.94 89 LEU A C 1
ATOM 734 O O . LEU A 1 89 ? -10.149 6.311 -20.567 1.00 47.94 89 LEU A O 1
ATOM 738 N N . GLY A 1 90 ? -10.028 5.708 -22.735 1.00 48.22 90 GLY A N 1
ATOM 739 C CA . GLY A 1 90 ? -8.796 6.418 -23.059 1.00 48.22 90 GLY A CA 1
ATOM 740 C C . GLY A 1 90 ? -8.830 7.906 -22.711 1.00 48.22 90 GLY A C 1
ATOM 741 O O . GLY A 1 90 ? -9.315 8.720 -23.493 1.00 48.22 90 GLY A O 1
ATOM 742 N N . ARG A 1 91 ? -8.234 8.266 -21.571 1.00 36.91 91 ARG A N 1
ATOM 743 C CA . ARG A 1 91 ? -7.612 9.574 -21.353 1.00 36.91 91 ARG A CA 1
ATOM 744 C C . ARG A 1 91 ? -6.643 9.522 -20.175 1.00 36.91 91 ARG A C 1
ATOM 746 O O . ARG A 1 91 ? -7.020 9.197 -19.055 1.00 36.91 91 ARG A O 1
ATOM 753 N N . SER A 1 92 ? -5.394 9.867 -20.453 1.00 35.41 92 SER A N 1
ATOM 754 C CA . SER A 1 92 ? -4.403 10.281 -19.460 1.00 35.41 92 SER A CA 1
ATOM 755 C C . SER A 1 92 ? -4.769 11.662 -18.869 1.00 35.41 92 SER A C 1
ATOM 757 O O . SER A 1 92 ? -5.732 12.295 -19.303 1.00 35.41 92 SER A O 1
ATOM 759 N N . PRO A 1 93 ? -3.936 12.179 -17.958 1.00 52.12 93 PRO A N 1
ATOM 760 C CA . PRO A 1 93 ? -4.237 12.462 -16.560 1.00 52.12 93 PRO A CA 1
ATOM 761 C C . PRO A 1 93 ? -5.073 13.740 -16.363 1.00 52.12 93 PRO A C 1
ATOM 763 O O . PRO A 1 93 ? -4.644 14.831 -16.732 1.00 52.12 93 PRO A O 1
ATOM 766 N N . THR A 1 94 ? -6.210 13.648 -15.682 1.00 38.69 94 THR A N 1
ATOM 767 C CA . THR A 1 94 ? -6.867 14.833 -15.115 1.00 38.69 94 THR A CA 1
ATOM 768 C C . THR A 1 94 ? -6.993 14.645 -13.616 1.00 38.69 94 THR A C 1
ATOM 770 O O . THR A 1 94 ? -7.622 13.701 -13.142 1.00 38.69 94 THR A O 1
ATOM 773 N N . GLY A 1 95 ? -6.368 15.557 -12.869 1.00 47.34 95 GLY A N 1
ATOM 774 C CA . GLY A 1 95 ? -6.601 15.772 -11.446 1.00 47.34 95 GLY A CA 1
ATOM 775 C C . GLY A 1 95 ? -8.007 16.311 -11.206 1.00 47.34 95 GLY A C 1
ATOM 776 O O . GLY A 1 95 ? -8.180 17.438 -10.760 1.00 47.34 95 GLY A O 1
ATOM 777 N N . GLU A 1 96 ? -9.011 15.504 -11.526 1.00 36.38 96 GLU A N 1
ATOM 778 C CA . GLU A 1 96 ? -10.406 15.775 -11.225 1.00 36.38 96 GLU A CA 1
ATOM 779 C C . GLU A 1 96 ? -10.817 14.890 -10.059 1.00 36.38 96 GLU A C 1
ATOM 781 O O . GLU A 1 96 ? -10.967 13.675 -10.178 1.00 36.38 96 GLU A O 1
ATOM 786 N N . THR A 1 97 ? -10.960 15.529 -8.904 1.00 49.41 97 THR A N 1
ATOM 787 C CA . THR A 1 97 ? -11.617 15.005 -7.712 1.00 49.41 97 THR A CA 1
ATOM 788 C C . THR A 1 97 ? -13.023 14.509 -8.069 1.00 49.41 97 THR A C 1
ATOM 790 O O . THR A 1 97 ? -13.906 15.338 -8.297 1.00 49.41 97 THR A O 1
ATOM 793 N N . PRO A 1 98 ? -13.315 13.195 -8.048 1.00 45.12 98 PRO A N 1
ATOM 794 C CA . PRO A 1 98 ? -14.690 12.735 -8.073 1.00 45.12 98 PRO A CA 1
ATOM 795 C C . PRO A 1 98 ? -15.213 12.820 -6.639 1.00 45.12 98 PRO A C 1
ATOM 797 O O . PRO A 1 98 ? -14.689 12.172 -5.726 1.00 45.12 98 PRO A O 1
ATOM 800 N N . GLN A 1 99 ? -16.233 13.656 -6.452 1.00 45.56 99 GLN A N 1
ATOM 801 C CA . GLN A 1 99 ? -16.983 13.827 -5.209 1.00 45.56 99 GLN A CA 1
ATOM 802 C C . GLN A 1 99 ? -17.315 12.480 -4.534 1.00 45.56 99 GLN A C 1
ATOM 804 O O . GLN A 1 99 ? -17.564 11.477 -5.213 1.00 45.56 99 GLN A O 1
ATOM 809 N N . PRO A 1 100 ? -17.337 12.427 -3.190 1.00 44.59 100 PRO A N 1
ATOM 810 C CA . PRO A 1 100 ? -17.587 11.194 -2.462 1.00 44.59 100 PRO A CA 1
ATOM 811 C C . PRO A 1 100 ? -18.998 10.677 -2.757 1.00 44.59 100 PRO A C 1
ATOM 813 O O . PRO A 1 100 ? -19.988 11.263 -2.330 1.00 44.59 100 PRO A O 1
ATOM 816 N N . ALA A 1 101 ? -19.089 9.527 -3.432 1.00 49.38 101 ALA A N 1
ATOM 817 C CA . ALA A 1 101 ? -20.325 8.753 -3.454 1.00 49.38 101 ALA A CA 1
ATOM 818 C C . ALA A 1 101 ? -20.748 8.474 -1.995 1.00 49.38 101 ALA A C 1
ATOM 820 O O . ALA A 1 101 ? -19.909 7.972 -1.222 1.00 49.38 101 ALA A O 1
ATOM 821 N N . PRO A 1 102 ? -21.994 8.815 -1.608 1.00 47.84 102 PRO A N 1
ATOM 822 C CA . PRO A 1 102 ? -22.439 8.774 -0.222 1.00 47.84 102 PRO A CA 1
ATOM 823 C C . PRO A 1 102 ? -22.271 7.365 0.363 1.00 47.84 102 PRO A C 1
ATOM 825 O O . PRO A 1 102 ? -22.447 6.369 -0.349 1.00 47.84 102 PRO A O 1
ATOM 828 N N . PRO A 1 103 ? -21.885 7.248 1.646 1.00 48.75 103 PRO A N 1
ATOM 829 C CA . PRO A 1 103 ? -21.759 5.954 2.295 1.00 48.75 103 PRO A CA 1
ATOM 830 C C . PRO A 1 103 ? -23.114 5.243 2.285 1.00 48.75 103 PRO A C 1
ATOM 832 O O . PRO A 1 103 ? -24.129 5.807 2.691 1.00 48.75 103 PRO A O 1
ATOM 835 N N . ALA A 1 104 ? -23.117 3.995 1.813 1.00 53.12 104 ALA A N 1
ATOM 836 C CA . ALA A 1 104 ? -24.278 3.124 1.915 1.00 53.12 104 ALA A CA 1
ATOM 837 C C . ALA A 1 104 ? -24.751 3.067 3.384 1.00 53.12 104 ALA A C 1
ATOM 839 O O . ALA A 1 104 ? -23.910 2.973 4.286 1.00 53.12 104 ALA A O 1
ATOM 840 N N . PRO A 1 105 ? -26.069 3.138 3.643 1.00 47.28 105 PRO A N 1
ATOM 841 C CA . PRO A 1 105 ? -26.595 3.256 4.995 1.00 47.28 105 PRO A CA 1
ATOM 842 C C . PRO A 1 105 ? -26.227 2.032 5.851 1.00 47.28 105 PRO A C 1
ATOM 844 O O . PRO A 1 105 ? -26.264 0.896 5.362 1.00 47.28 105 PRO A O 1
ATOM 847 N N . PRO A 1 106 ? -25.895 2.227 7.141 1.00 50.91 106 PRO A N 1
ATOM 848 C CA . PRO A 1 106 ? -25.565 1.130 8.039 1.00 50.91 106 PRO A CA 1
ATOM 849 C C . PRO A 1 106 ? -26.779 0.212 8.217 1.00 50.91 106 PRO A C 1
ATOM 851 O O . PRO A 1 106 ? -27.879 0.658 8.557 1.00 50.91 106 PRO A O 1
ATOM 854 N N . LYS A 1 107 ? -26.578 -1.096 8.012 1.00 56.31 107 LYS A N 1
ATOM 855 C CA . LYS A 1 107 ? -27.585 -2.120 8.314 1.00 56.31 107 LYS A CA 1
ATOM 856 C C . LYS A 1 107 ? -27.893 -2.072 9.814 1.00 56.31 107 LYS A C 1
ATOM 858 O O . LYS A 1 107 ? -27.093 -2.531 10.626 1.00 56.31 107 LYS A O 1
ATOM 863 N N . LYS A 1 108 ? -29.052 -1.516 10.181 1.00 44.56 108 LYS A N 1
ATOM 864 C CA . LYS A 1 108 ? -29.588 -1.525 11.550 1.00 44.56 108 LYS A CA 1
ATOM 865 C C . LYS A 1 108 ? -29.744 -2.981 12.009 1.00 44.56 108 LYS A C 1
ATOM 867 O O . LYS A 1 108 ? -30.678 -3.660 11.592 1.00 44.56 108 LYS A O 1
ATOM 872 N N . LYS A 1 109 ? -28.844 -3.483 12.861 1.00 47.69 109 LYS A N 1
ATOM 873 C CA . LYS A 1 109 ? -29.121 -4.699 13.639 1.00 47.69 109 LYS A CA 1
ATOM 874 C C . LYS A 1 109 ? -30.074 -4.303 14.763 1.00 47.69 109 LYS A C 1
ATOM 876 O O . LYS A 1 109 ? -29.714 -3.529 15.643 1.00 47.69 109 LYS A O 1
ATOM 881 N N . ALA A 1 110 ? -31.310 -4.785 14.668 1.00 50.97 110 ALA A N 1
ATOM 882 C CA . ALA A 1 110 ?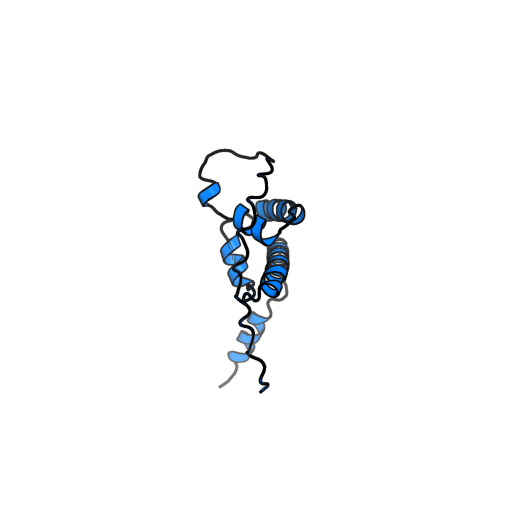 -32.365 -4.550 15.640 1.00 50.97 110 ALA A CA 1
ATOM 883 C C . ALA A 1 110 ? -31.935 -5.040 17.032 1.00 50.97 110 ALA A C 1
ATOM 885 O O . ALA A 1 110 ? -31.680 -6.227 17.238 1.00 50.97 110 ALA A O 1
ATOM 886 N N . LEU A 1 111 ? -31.863 -4.110 17.983 1.00 52.12 111 LEU A N 1
ATOM 887 C CA . LEU A 1 111 ? -31.696 -4.390 19.402 1.00 52.12 111 LEU A CA 1
ATOM 888 C C . LEU A 1 111 ? -32.993 -5.037 19.911 1.00 52.12 111 LEU A C 1
ATOM 890 O O . LEU A 1 111 ? -33.974 -4.345 20.185 1.00 52.12 111 LEU A O 1
ATOM 894 N N . LYS A 1 112 ? -33.031 -6.370 19.998 1.00 54.22 112 LYS A N 1
ATOM 895 C CA . LYS A 1 112 ? -34.135 -7.081 20.656 1.00 54.22 112 LYS A CA 1
ATOM 896 C C . LYS A 1 112 ? -34.033 -6.825 22.164 1.00 54.22 112 LYS A C 1
ATOM 898 O O . LYS A 1 112 ? -33.144 -7.353 22.823 1.00 54.22 112 LYS A O 1
ATOM 903 N N . ARG A 1 113 ? -34.913 -5.971 22.695 1.00 49.94 113 ARG A N 1
ATOM 904 C CA . ARG A 1 113 ? -35.087 -5.753 24.140 1.00 49.94 113 ARG A CA 1
ATOM 905 C C . ARG A 1 113 ? -35.690 -7.017 24.763 1.00 49.94 113 ARG A C 1
ATOM 907 O O . ARG A 1 113 ? -36.691 -7.521 24.264 1.00 49.94 113 ARG A O 1
ATOM 914 N N . ALA A 1 114 ? -35.080 -7.511 25.837 1.00 56.22 114 ALA A N 1
ATOM 915 C CA . ALA A 1 114 ? -35.630 -8.581 26.663 1.00 56.22 114 ALA A CA 1
ATOM 916 C C . ALA A 1 114 ? -36.863 -8.083 27.448 1.00 56.22 114 ALA A C 1
ATOM 918 O O . ALA A 1 114 ? -36.849 -6.937 27.912 1.00 56.22 114 ALA A O 1
ATOM 919 N N . PRO A 1 115 ? -37.916 -8.899 27.633 1.00 62.34 115 PRO A N 1
ATOM 920 C CA . PRO A 1 115 ? -39.000 -8.563 28.543 1.00 62.34 115 PRO A CA 1
ATOM 921 C C . PRO A 1 115 ? -38.552 -8.730 30.001 1.00 62.34 115 PRO A C 1
ATOM 923 O O . PRO A 1 115 ? -38.009 -9.754 30.409 1.00 62.34 115 PRO A O 1
ATOM 926 N N . ARG A 1 116 ? -38.774 -7.662 30.766 1.00 55.09 116 ARG A N 1
ATOM 927 C CA . ARG A 1 116 ? -38.541 -7.532 32.203 1.00 55.09 116 ARG A CA 1
ATOM 928 C C . ARG A 1 116 ? -39.668 -8.258 32.941 1.00 55.09 116 ARG A C 1
ATOM 930 O O . ARG A 1 116 ? -40.833 -7.950 32.715 1.00 55.09 116 ARG A O 1
ATOM 937 N N . THR A 1 117 ? -39.321 -9.194 33.811 1.00 57.44 117 THR A N 1
ATOM 938 C CA . THR A 1 117 ? -40.237 -9.842 34.754 1.00 57.44 117 THR A CA 1
ATOM 939 C C . THR A 1 117 ? -40.750 -8.834 35.788 1.00 57.44 117 THR A C 1
ATOM 941 O O . THR A 1 117 ? -39.949 -8.129 36.410 1.00 57.44 117 THR A O 1
ATOM 944 N N . ARG A 1 118 ? -42.076 -8.754 35.975 1.00 46.88 118 ARG A N 1
ATOM 945 C CA . ARG A 1 118 ? -42.738 -8.298 37.215 1.00 46.88 118 ARG A CA 1
ATOM 946 C C . ARG A 1 118 ? -44.257 -8.492 37.131 1.00 46.88 118 ARG A C 1
ATOM 948 O O . ARG A 1 118 ? -44.852 -8.013 36.170 1.00 46.88 118 ARG A O 1
ATOM 955 N N . GLY A 1 119 ? -44.839 -9.113 38.156 1.00 50.97 119 GLY A N 1
ATOM 956 C CA . GLY A 1 119 ? -46.278 -9.315 38.345 1.00 50.97 119 GLY A CA 1
ATOM 957 C C . GLY A 1 119 ? -46.552 -10.717 38.835 1.00 50.97 119 GLY A C 1
ATOM 958 O O . GLY A 1 119 ? -47.039 -11.504 38.002 1.00 50.97 119 GLY A O 1
#

Sequence (119 aa):
MEHIRAHIKAITSKKERATERGELMQYFLQALNRSRARDGILPLTMPRMGRVLQAIPTKDLYYLKSVCDQASNFSKKFWWEINPKKHTLGRSPTGETPQPAPPAPPKKKALKRAPRTRG

Radius of gyration: 22.26 Å; chains: 1; bounding box: 69×55×61 Å

Foldseek 3Di:
DDDPVPVVVVVVPPPPDPDPLLVLLVVLQVLQQVVCVVVVHDGDDSVRSCVLCVPPDSVVSVVLVVQLVPDPHNNVSNVVVSDVVVPVPDDDDDPDDDPDDDDDDDDDPDDPDDDDDDD